Protein AF-A0A0C5VCZ0-F1 (afdb_monomer_lite)

Radius of gyration: 13.92 Å; chains: 1; bounding box: 28×32×28 Å

Structure (mmCIF, N/CA/C/O backbone):
data_AF-A0A0C5VCZ0-F1
#
_entry.id   AF-A0A0C5VCZ0-F1
#
loop_
_atom_site.group_PDB
_atom_site.id
_atom_site.type_symbol
_atom_site.label_atom_id
_atom_site.label_alt_id
_atom_site.label_comp_id
_atom_site.label_asym_id
_atom_site.label_entity_id
_atom_site.label_seq_id
_atom_site.pdbx_PDB_ins_code
_atom_site.Cartn_x
_atom_site.Cartn_y
_atom_site.Cartn_z
_atom_site.occupancy
_atom_site.B_iso_or_equiv
_atom_site.auth_seq_id
_atom_site.auth_comp_id
_atom_site.auth_asym_id
_atom_site.auth_atom_id
_atom_site.pdbx_PDB_model_num
ATOM 1 N N . MET A 1 1 ? 14.883 -21.382 -3.582 1.00 37.50 1 MET A N 1
ATOM 2 C CA . MET A 1 1 ? 15.897 -20.346 -3.857 1.00 37.50 1 MET A CA 1
ATOM 3 C C . MET A 1 1 ? 15.128 -19.072 -4.156 1.00 37.50 1 MET A C 1
ATOM 5 O O . MET A 1 1 ? 14.486 -19.015 -5.196 1.00 37.50 1 MET A O 1
ATOM 9 N N . ILE A 1 2 ? 15.053 -18.142 -3.205 1.00 46.72 2 ILE A N 1
ATOM 10 C CA . ILE A 1 2 ? 14.412 -16.842 -3.432 1.00 46.72 2 ILE A CA 1
ATOM 11 C C . ILE A 1 2 ? 15.503 -15.957 -4.028 1.00 46.72 2 ILE A C 1
ATOM 13 O O . ILE A 1 2 ? 16.529 -15.742 -3.391 1.00 46.72 2 ILE A O 1
ATOM 17 N N . ILE A 1 3 ? 15.336 -15.557 -5.285 1.00 52.19 3 ILE A N 1
ATOM 18 C CA . ILE A 1 3 ? 16.233 -14.601 -5.930 1.00 52.19 3 ILE A CA 1
ATOM 19 C C . ILE A 1 3 ? 15.767 -13.230 -5.453 1.00 52.19 3 ILE A C 1
ATOM 21 O O . ILE A 1 3 ? 14.708 -12.764 -5.872 1.00 52.19 3 ILE A O 1
ATOM 25 N N . GLU A 1 4 ? 16.514 -12.605 -4.547 1.00 55.41 4 GLU A N 1
ATOM 26 C CA . GLU A 1 4 ? 16.311 -11.188 -4.257 1.00 55.41 4 GLU A CA 1
ATOM 27 C C . GLU A 1 4 ? 16.725 -10.392 -5.495 1.00 55.41 4 GLU A C 1
ATOM 29 O O . GLU A 1 4 ? 17.904 -10.287 -5.835 1.00 55.41 4 GLU A O 1
ATOM 34 N N . GLN A 1 5 ? 15.738 -9.880 -6.227 1.00 66.00 5 GLN A N 1
ATOM 35 C CA . GLN A 1 5 ? 15.992 -8.987 -7.345 1.00 66.00 5 GLN A CA 1
ATOM 36 C C . GLN A 1 5 ? 16.200 -7.577 -6.799 1.00 66.00 5 GLN A C 1
ATOM 38 O O . GLN A 1 5 ? 15.249 -6.915 -6.385 1.00 66.00 5 GLN A O 1
ATOM 43 N N . LEU A 1 6 ? 17.453 -7.122 -6.794 1.00 54.78 6 LEU A N 1
ATOM 44 C CA . LEU A 1 6 ? 17.798 -5.754 -6.418 1.00 54.78 6 LEU A CA 1
ATOM 45 C C . LEU A 1 6 ? 17.096 -4.778 -7.371 1.00 54.78 6 LEU A C 1
ATOM 47 O O . LEU A 1 6 ? 17.373 -4.751 -8.571 1.00 54.78 6 LEU A O 1
ATOM 51 N N . ALA A 1 7 ? 16.170 -3.984 -6.834 1.00 60.81 7 ALA A N 1
ATOM 52 C CA . ALA A 1 7 ? 15.534 -2.899 -7.564 1.00 60.81 7 ALA A CA 1
ATOM 53 C C . ALA A 1 7 ? 16.558 -1.770 -7.759 1.00 60.81 7 ALA A C 1
ATOM 55 O O . ALA A 1 7 ? 16.733 -0.914 -6.893 1.00 60.81 7 ALA A O 1
ATOM 56 N N . ILE A 1 8 ? 17.268 -1.785 -8.886 1.00 75.50 8 ILE A N 1
ATOM 57 C CA . ILE A 1 8 ? 18.147 -0.684 -9.285 1.00 75.50 8 ILE A CA 1
ATOM 58 C C . ILE A 1 8 ? 17.261 0.389 -9.916 1.00 75.50 8 ILE A C 1
ATOM 60 O O . ILE A 1 8 ? 16.621 0.151 -10.940 1.00 75.50 8 ILE A O 1
ATOM 64 N N . LYS A 1 9 ? 17.186 1.559 -9.277 1.00 64.56 9 LYS A N 1
ATOM 65 C CA . LYS A 1 9 ? 16.451 2.709 -9.808 1.00 64.56 9 LYS A CA 1
ATOM 66 C C . LYS A 1 9 ? 17.183 3.234 -11.045 1.00 64.56 9 LYS A C 1
ATOM 68 O O . LYS A 1 9 ? 18.299 3.729 -10.927 1.00 64.56 9 LYS A O 1
ATOM 73 N N . ASP A 1 10 ? 16.550 3.128 -12.207 1.00 74.12 10 ASP A N 1
ATOM 74 C CA . ASP A 1 10 ? 17.015 3.763 -13.440 1.00 74.12 10 ASP A CA 1
ATOM 75 C C . ASP A 1 10 ? 16.475 5.202 -13.494 1.00 74.12 10 ASP A C 1
ATOM 77 O O . ASP A 1 10 ? 15.272 5.424 -13.652 1.00 74.12 10 ASP A O 1
ATOM 81 N N . GLU A 1 11 ? 17.362 6.176 -13.277 1.00 77.81 11 GLU A N 1
ATOM 82 C CA . GLU A 1 11 ? 17.049 7.612 -13.334 1.00 77.81 11 GLU A CA 1
ATOM 83 C C . GLU A 1 11 ? 16.874 8.111 -14.781 1.00 77.81 11 GLU A C 1
ATOM 85 O O . GLU A 1 11 ? 16.163 9.091 -15.003 1.00 77.81 11 GLU A O 1
ATOM 90 N N . GLU A 1 12 ? 17.487 7.448 -15.768 1.00 77.75 12 GLU A N 1
ATOM 91 C CA . GLU A 1 12 ? 17.499 7.900 -17.166 1.00 77.75 12 GLU A CA 1
ATOM 92 C C . GLU A 1 12 ? 16.332 7.325 -17.981 1.00 77.75 12 GLU A C 1
ATOM 94 O O . GLU A 1 12 ? 15.850 7.971 -18.915 1.00 77.75 12 GLU A O 1
ATOM 99 N N . SER A 1 13 ? 15.812 6.161 -17.582 1.00 68.62 13 SER A N 1
ATOM 100 C CA . SER A 1 13 ? 14.700 5.473 -18.258 1.00 68.62 13 SER A CA 1
ATOM 101 C C . SER A 1 13 ? 13.442 5.396 -17.388 1.00 68.62 13 SER A C 1
ATOM 103 O O . SER A 1 13 ? 12.850 4.332 -17.185 1.00 68.62 13 SER A O 1
ATOM 105 N N . ALA A 1 14 ? 12.984 6.536 -16.867 1.00 70.94 14 ALA A N 1
ATOM 106 C CA . ALA A 1 14 ? 11.691 6.595 -16.193 1.00 70.94 14 ALA A CA 1
ATOM 107 C C . ALA A 1 14 ? 10.551 6.333 -17.197 1.00 70.94 14 ALA A C 1
ATOM 109 O O . ALA A 1 14 ? 10.207 7.179 -18.024 1.00 70.94 14 ALA A O 1
ATOM 110 N N . HIS A 1 15 ? 9.927 5.156 -17.114 1.00 75.06 15 HIS A N 1
ATOM 111 C CA . HIS A 1 15 ? 8.775 4.817 -17.944 1.00 75.06 15 HIS A CA 1
ATOM 112 C C . HIS A 1 15 ? 7.453 5.233 -17.286 1.00 75.06 15 HIS A C 1
ATOM 114 O O . HIS A 1 15 ? 7.289 5.125 -16.066 1.00 75.06 15 HIS A O 1
ATOM 120 N N . PRO A 1 16 ? 6.459 5.675 -18.077 1.00 78.88 16 PRO A N 1
ATOM 121 C CA . PRO A 1 16 ? 5.145 5.978 -17.541 1.00 78.88 16 PRO A CA 1
ATOM 122 C C . PRO A 1 16 ? 4.503 4.715 -16.963 1.00 78.88 16 PRO A C 1
ATOM 124 O O . PRO A 1 16 ? 4.450 3.670 -17.609 1.00 78.88 16 PRO A O 1
ATOM 127 N N . ILE A 1 17 ? 3.919 4.843 -15.771 1.00 79.00 17 ILE A N 1
ATOM 128 C CA . ILE A 1 17 ? 3.060 3.799 -15.209 1.00 79.00 17 ILE A CA 1
ATOM 129 C C . ILE A 1 17 ? 1.899 3.560 -16.177 1.00 79.00 17 ILE A C 1
ATOM 131 O O . ILE A 1 17 ? 1.209 4.517 -16.568 1.00 79.00 17 ILE A O 1
ATOM 135 N N . ALA A 1 18 ? 1.669 2.292 -16.524 1.00 85.38 18 ALA A N 1
ATOM 136 C CA . ALA A 1 18 ? 0.562 1.870 -17.371 1.00 85.38 18 ALA A CA 1
ATOM 137 C C . ALA A 1 18 ? -0.770 2.419 -16.831 1.00 85.38 18 ALA A C 1
ATOM 139 O O . ALA A 1 18 ? -1.055 2.346 -15.633 1.00 85.38 18 ALA A O 1
ATOM 140 N N . SER A 1 19 ? -1.587 3.017 -17.702 1.00 87.81 19 SER A N 1
ATOM 141 C CA . SER A 1 19 ? -2.774 3.784 -17.289 1.00 87.81 19 SER A CA 1
ATOM 142 C C . SER A 1 19 ? -3.777 2.971 -16.466 1.00 87.81 19 SER A C 1
ATOM 144 O O . SER A 1 19 ? -4.422 3.522 -15.577 1.00 87.81 19 SER A O 1
ATOM 146 N N . ASN A 1 20 ? -3.867 1.665 -16.716 1.00 88.12 20 ASN A N 1
ATOM 147 C CA . ASN A 1 20 ? -4.700 0.728 -15.963 1.00 88.12 20 ASN A CA 1
ATOM 148 C C . ASN A 1 20 ? -4.208 0.488 -14.521 1.00 88.12 20 ASN A C 1
ATOM 150 O O . ASN A 1 20 ? -5.019 0.162 -13.662 1.00 88.12 20 ASN A O 1
ATOM 154 N N . TRP A 1 21 ? -2.917 0.674 -14.229 1.00 89.38 21 TRP A N 1
ATOM 155 C CA . TRP A 1 21 ? -2.348 0.482 -12.885 1.00 89.38 21 TRP A CA 1
ATOM 156 C C . TRP A 1 21 ? -2.403 1.738 -12.016 1.00 89.38 21 TRP A C 1
ATOM 158 O O . TRP A 1 21 ? -2.455 1.647 -10.791 1.00 89.38 21 TRP A O 1
ATOM 168 N N . ARG A 1 22 ? -2.440 2.925 -12.628 1.00 91.25 22 ARG A N 1
ATOM 169 C CA . ARG A 1 22 ? -2.520 4.212 -11.913 1.00 91.25 22 ARG A CA 1
ATOM 170 C C . ARG A 1 22 ? -3.638 4.278 -10.858 1.00 91.25 22 ARG A C 1
ATOM 172 O O . ARG A 1 22 ? -3.340 4.711 -9.744 1.00 91.25 22 ARG A O 1
ATOM 179 N N . PRO A 1 23 ? -4.900 3.882 -11.141 1.00 93.44 23 PRO A N 1
ATOM 180 C CA . PRO A 1 23 ? -5.947 3.909 -10.121 1.00 93.44 23 PRO A CA 1
ATOM 181 C C . PRO A 1 23 ? -5.671 2.929 -8.975 1.00 93.44 23 PRO A C 1
ATOM 183 O O . PRO A 1 23 ? -5.865 3.302 -7.822 1.00 93.44 23 PRO A O 1
ATOM 186 N N .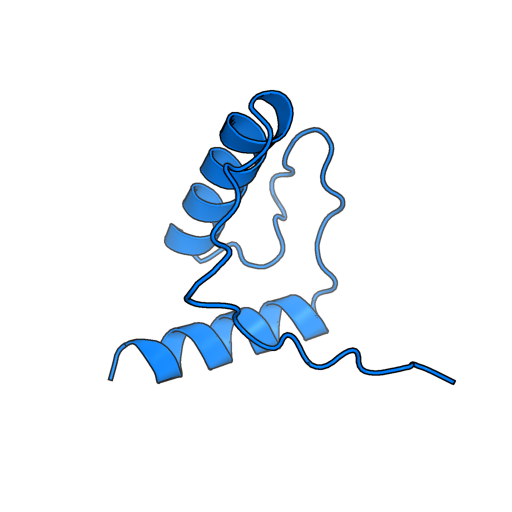 ILE A 1 24 ? -5.140 1.740 -9.274 1.00 93.94 24 ILE A N 1
ATOM 187 C CA . ILE A 1 24 ? -4.804 0.715 -8.275 1.00 93.94 24 ILE A CA 1
ATOM 188 C C . ILE A 1 24 ? -3.721 1.240 -7.325 1.00 93.94 24 ILE A C 1
ATOM 190 O O . ILE A 1 24 ? -3.917 1.258 -6.111 1.00 93.94 24 ILE A O 1
ATOM 194 N N . PHE A 1 25 ? -2.614 1.767 -7.858 1.00 91.94 25 PHE A N 1
ATOM 195 C CA . PHE A 1 25 ? -1.552 2.340 -7.025 1.00 91.94 25 PHE A CA 1
ATOM 196 C C . PHE A 1 25 ? -2.032 3.521 -6.191 1.00 91.94 25 PHE A C 1
ATOM 198 O O . PHE A 1 25 ? -1.657 3.648 -5.026 1.00 91.94 25 PHE A O 1
ATOM 205 N N . ARG A 1 26 ? -2.901 4.370 -6.751 1.00 93.81 26 ARG A N 1
ATOM 206 C CA . ARG A 1 26 ? -3.497 5.472 -5.993 1.00 93.81 26 ARG A CA 1
ATOM 207 C C . ARG A 1 26 ? -4.275 4.962 -4.779 1.00 93.81 26 ARG A C 1
ATOM 209 O O . ARG A 1 26 ? -4.234 5.610 -3.736 1.00 93.81 26 ARG A O 1
ATOM 216 N N . GLU A 1 27 ? -5.006 3.859 -4.901 1.00 95.12 27 GLU A N 1
ATOM 217 C CA . GLU A 1 27 ? -5.721 3.267 -3.767 1.00 95.12 27 GLU A CA 1
ATOM 218 C C . GLU A 1 27 ? -4.770 2.652 -2.746 1.00 95.12 27 GLU A C 1
ATOM 220 O O . GLU A 1 27 ? -4.876 2.991 -1.568 1.00 95.12 27 GLU A O 1
ATOM 225 N N . VAL A 1 28 ? -3.792 1.857 -3.186 1.00 93.94 28 VAL A N 1
ATOM 226 C CA . VAL A 1 28 ? -2.759 1.275 -2.310 1.00 93.94 28 VAL A CA 1
ATOM 227 C C . VAL A 1 28 ? -2.072 2.357 -1.472 1.00 93.94 28 VAL A C 1
ATOM 229 O O . VAL A 1 28 ? -2.037 2.268 -0.244 1.00 93.94 28 VAL A O 1
ATOM 232 N N . VAL A 1 29 ? -1.617 3.442 -2.109 1.00 93.00 29 VAL A N 1
ATOM 233 C CA . VAL A 1 29 ? -0.947 4.555 -1.417 1.00 93.00 29 VAL A CA 1
ATOM 234 C C . VAL A 1 29 ? -1.869 5.226 -0.392 1.00 93.00 29 VAL A C 1
ATOM 236 O O . VAL A 1 29 ? -1.410 5.602 0.685 1.00 93.00 29 VAL A O 1
ATOM 239 N N . LYS A 1 30 ? -3.179 5.343 -0.659 1.00 94.75 30 LYS A N 1
ATOM 240 C CA . LYS A 1 30 ? -4.135 5.884 0.327 1.00 94.75 30 LYS A CA 1
ATOM 241 C C . LYS A 1 30 ? -4.260 5.002 1.570 1.00 94.75 30 LYS A C 1
ATOM 243 O O . LYS A 1 30 ? -4.481 5.545 2.651 1.00 94.75 30 LYS A O 1
ATOM 248 N N . PHE A 1 31 ? -4.180 3.679 1.432 1.00 94.00 31 PHE A N 1
ATOM 249 C CA . PHE A 1 31 ? -4.205 2.764 2.578 1.00 94.00 31 PHE A CA 1
ATOM 250 C C . PHE A 1 31 ? -2.905 2.845 3.375 1.00 94.00 31 PHE A C 1
ATOM 252 O O . PHE A 1 31 ? -2.955 2.997 4.597 1.00 94.00 31 PHE A O 1
ATOM 259 N N . PHE A 1 32 ? -1.761 2.886 2.692 1.00 92.06 32 PHE A N 1
ATOM 260 C CA . PHE A 1 32 ? -0.455 3.050 3.338 1.00 92.06 32 PHE A CA 1
ATOM 261 C C . PHE A 1 32 ? -0.364 4.372 4.105 1.00 92.06 32 PHE A C 1
ATOM 263 O O . PHE A 1 32 ? 0.038 4.382 5.265 1.00 92.06 32 PHE A O 1
ATOM 270 N N . ALA A 1 33 ? -0.851 5.473 3.526 1.00 91.06 33 ALA A N 1
ATOM 271 C CA . ALA A 1 33 ? -0.927 6.771 4.203 1.00 91.06 33 ALA A CA 1
ATOM 272 C C . ALA A 1 33 ? -1.816 6.758 5.465 1.00 91.06 33 ALA A C 1
ATOM 274 O O . ALA A 1 33 ? -1.664 7.607 6.338 1.00 91.06 33 ALA A O 1
ATOM 275 N N . LYS A 1 34 ? -2.742 5.798 5.578 1.00 92.06 34 LYS A N 1
ATOM 276 C CA . LYS A 1 34 ? -3.583 5.577 6.768 1.00 92.06 34 LYS A CA 1
ATOM 277 C C . LYS A 1 34 ? -3.000 4.532 7.729 1.00 92.06 34 LYS A C 1
ATOM 279 O O . LYS A 1 34 ? -3.639 4.218 8.730 1.00 92.06 34 LYS A O 1
ATOM 284 N N . GLY A 1 35 ? -1.820 3.990 7.429 1.00 91.38 35 GLY A N 1
ATOM 285 C CA . GLY A 1 35 ? -1.141 2.965 8.220 1.00 91.38 35 GLY A CA 1
ATOM 286 C C . GLY A 1 35 ? -1.617 1.530 7.977 1.00 91.38 35 GLY A C 1
ATOM 287 O O . GLY A 1 35 ? -1.200 0.635 8.711 1.00 91.38 35 GLY A O 1
ATOM 288 N N . ASP A 1 36 ? -2.470 1.291 6.975 1.00 93.56 36 ASP A N 1
ATOM 289 C CA . ASP A 1 36 ? -2.928 -0.050 6.584 1.00 93.56 36 ASP A CA 1
ATOM 290 C C . ASP A 1 36 ? -1.965 -0.659 5.556 1.00 93.56 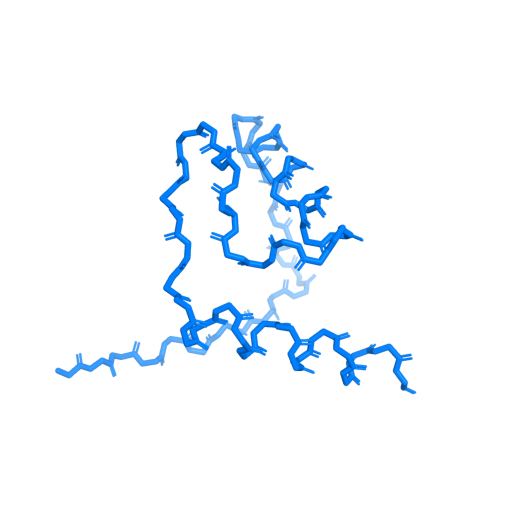36 ASP A C 1
ATOM 292 O O . ASP A 1 36 ? -2.250 -0.734 4.361 1.00 93.56 36 ASP A O 1
ATOM 296 N N . PHE A 1 37 ? -0.786 -1.061 6.032 1.00 93.00 37 PHE A N 1
ATOM 297 C CA . PHE A 1 37 ? 0.261 -1.672 5.203 1.00 93.00 37 PHE A CA 1
ATOM 298 C C . PHE A 1 37 ? -0.058 -3.111 4.776 1.00 93.00 37 PHE A C 1
ATOM 300 O O . PHE A 1 37 ? 0.545 -3.614 3.832 1.00 93.00 37 PHE A O 1
ATOM 307 N N . ALA A 1 38 ? -1.023 -3.754 5.438 1.00 94.94 38 ALA A N 1
ATOM 308 C CA . ALA A 1 38 ? -1.505 -5.086 5.086 1.00 94.94 38 ALA A CA 1
ATOM 309 C C . ALA A 1 38 ? -2.519 -5.066 3.926 1.00 94.94 38 ALA A C 1
ATOM 311 O O . ALA A 1 38 ? -2.858 -6.120 3.391 1.00 94.94 38 ALA A O 1
ATOM 312 N N . LEU A 1 39 ? -3.029 -3.880 3.552 1.00 93.75 39 LEU A N 1
ATOM 313 C CA . LEU A 1 39 ? -4.187 -3.725 2.662 1.00 93.75 39 LEU A CA 1
ATOM 314 C C . LEU A 1 39 ? -5.388 -4.553 3.147 1.00 93.75 39 LEU A C 1
ATOM 316 O O . LEU A 1 39 ? -6.116 -5.154 2.357 1.00 93.75 39 LEU A O 1
ATOM 320 N N . SER A 1 40 ? -5.596 -4.575 4.465 1.00 90.06 40 SER A N 1
ATOM 321 C CA . SER A 1 40 ? -6.584 -5.426 5.144 1.00 90.06 40 SER A CA 1
ATOM 322 C C . SER A 1 40 ? -8.027 -5.152 4.709 1.00 90.06 40 SER A C 1
ATOM 324 O O . SER A 1 40 ? -8.878 -6.038 4.758 1.00 90.06 40 SER A O 1
ATOM 326 N N . LYS A 1 41 ? -8.305 -3.931 4.240 1.00 86.31 41 LYS A N 1
ATOM 327 C CA . LYS A 1 41 ? -9.615 -3.529 3.704 1.00 86.31 41 LYS A CA 1
ATOM 328 C C . LYS A 1 41 ? -9.843 -3.943 2.245 1.00 86.31 41 LYS A C 1
ATOM 330 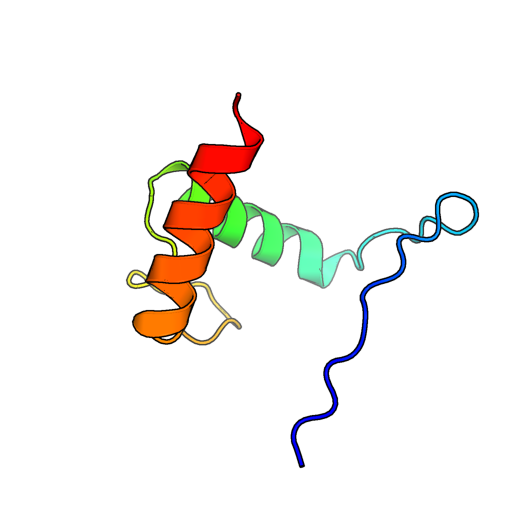O O . LYS A 1 41 ? -10.961 -3.793 1.756 1.00 86.31 41 LYS A O 1
ATOM 335 N N . GLY A 1 42 ? -8.814 -4.478 1.588 1.00 86.94 42 GLY A N 1
ATOM 336 C CA . GLY A 1 42 ? -8.833 -4.932 0.202 1.00 86.94 42 GLY A CA 1
ATOM 337 C C . GLY A 1 42 ? -8.697 -3.791 -0.809 1.00 86.94 42 GLY A C 1
ATOM 338 O O . GLY A 1 42 ? -9.332 -2.743 -0.690 1.00 86.94 42 GLY A O 1
ATOM 339 N N . VAL A 1 43 ? -7.882 -4.018 -1.839 1.00 93.00 43 VAL A N 1
ATOM 340 C CA . VAL A 1 43 ? -7.820 -3.196 -3.055 1.00 93.00 43 VAL A CA 1
ATOM 341 C C . VAL A 1 43 ? -8.127 -4.116 -4.232 1.00 93.00 43 VAL A C 1
ATOM 343 O O . VAL A 1 43 ? -7.583 -5.215 -4.321 1.00 93.00 43 VAL A O 1
ATOM 346 N N . SER A 1 44 ? -9.018 -3.699 -5.132 1.00 91.31 44 SER A N 1
A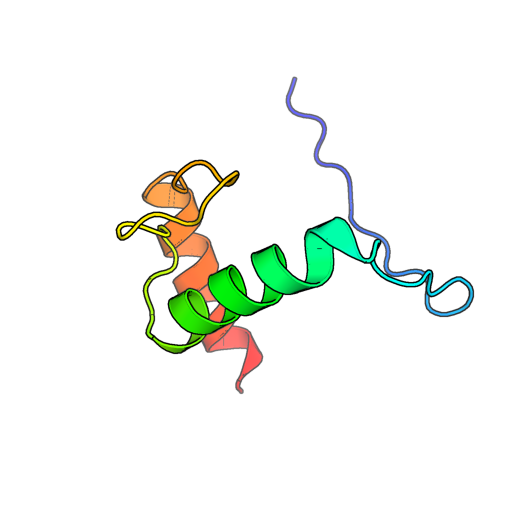TOM 347 C CA . SER A 1 44 ? -9.407 -4.540 -6.269 1.00 91.31 44 SER A CA 1
ATOM 348 C C . SER A 1 44 ? -8.192 -4.885 -7.135 1.00 91.31 44 SER A C 1
ATOM 350 O O . SER A 1 44 ? -7.432 -4.002 -7.533 1.00 91.31 44 SER A O 1
ATOM 352 N N . GLY A 1 45 ? -8.005 -6.175 -7.420 1.00 87.75 45 GLY A N 1
ATOM 353 C CA . GLY A 1 45 ? -6.866 -6.666 -8.200 1.00 87.75 45 GLY A CA 1
ATOM 354 C C . GLY A 1 45 ? -5.542 -6.741 -7.432 1.00 87.75 45 GLY A C 1
ATOM 355 O O . GLY A 1 45 ? -4.514 -6.993 -8.055 1.00 87.75 45 GLY A O 1
ATOM 356 N N . VAL A 1 46 ? -5.550 -6.553 -6.107 1.00 90.81 46 VAL A N 1
ATOM 357 C CA . VAL A 1 46 ? -4.361 -6.670 -5.252 1.00 90.81 46 VAL A CA 1
ATOM 358 C C . VAL A 1 46 ? -4.658 -7.619 -4.096 1.00 90.81 46 VAL A C 1
ATOM 360 O O . VAL A 1 46 ? -5.622 -7.434 -3.353 1.00 90.81 46 VAL A O 1
ATOM 363 N N . ALA A 1 47 ? -3.829 -8.649 -3.946 1.00 93.00 47 ALA A N 1
ATOM 364 C CA . ALA A 1 47 ? -3.913 -9.542 -2.800 1.00 93.00 47 ALA A CA 1
ATOM 365 C C . ALA A 1 47 ? -3.458 -8.811 -1.521 1.00 93.00 47 ALA A C 1
ATOM 367 O O . ALA A 1 47 ? -2.544 -7.985 -1.593 1.00 93.00 47 ALA A O 1
ATOM 368 N N . PRO A 1 48 ? -4.056 -9.111 -0.355 1.00 91.12 48 PRO A N 1
ATOM 369 C CA . PRO A 1 48 ? -3.549 -8.631 0.924 1.00 91.12 48 PRO A CA 1
ATOM 370 C C . PRO A 1 48 ? -2.080 -9.004 1.123 1.00 91.12 48 PRO A C 1
ATOM 372 O O . PRO A 1 48 ? -1.617 -10.043 0.644 1.00 91.12 48 PRO A O 1
ATOM 375 N N . VAL A 1 49 ? -1.360 -8.150 1.841 1.00 91.69 49 VAL A N 1
ATOM 376 C CA . VAL A 1 49 ? 0.051 -8.370 2.157 1.00 91.69 49 VAL A CA 1
ATOM 377 C C . VAL A 1 49 ? 0.151 -9.220 3.419 1.00 91.69 49 VAL A C 1
ATOM 379 O O . VAL A 1 49 ? -0.623 -9.039 4.360 1.00 91.69 49 VAL A O 1
ATOM 382 N N . ASP A 1 50 ? 1.110 -10.141 3.428 1.00 93.38 50 ASP A N 1
ATOM 383 C CA . ASP A 1 50 ? 1.416 -10.958 4.597 1.00 93.38 50 ASP A CA 1
ATOM 384 C C . ASP A 1 50 ? 1.730 -10.078 5.831 1.00 93.38 50 ASP A C 1
ATOM 386 O O . ASP A 1 50 ? 2.397 -9.046 5.680 1.00 93.38 50 ASP A O 1
ATOM 390 N N . PRO A 1 51 ? 1.262 -10.439 7.043 1.00 91.69 51 PRO A N 1
ATOM 391 C CA . PRO A 1 51 ? 1.475 -9.637 8.247 1.00 91.69 51 PRO A CA 1
ATOM 392 C C . PRO A 1 51 ? 2.942 -9.304 8.541 1.00 91.69 51 PRO A C 1
ATOM 394 O O . PRO A 1 51 ? 3.225 -8.176 8.957 1.00 91.69 51 PRO A O 1
ATOM 397 N N . ASP A 1 52 ? 3.871 -10.230 8.286 1.00 91.94 52 ASP A N 1
ATOM 398 C CA . ASP A 1 52 ? 5.294 -10.015 8.567 1.00 91.94 52 ASP A CA 1
ATOM 399 C C . ASP A 1 52 ? 5.870 -8.955 7.616 1.00 91.94 52 ASP A C 1
ATOM 401 O O . ASP A 1 52 ? 6.576 -8.032 8.036 1.00 91.94 52 ASP A O 1
ATOM 405 N N . ILE A 1 53 ? 5.481 -9.009 6.338 1.00 90.50 53 ILE A N 1
ATOM 406 C CA . ILE A 1 53 ? 5.858 -8.007 5.327 1.00 90.50 53 ILE A CA 1
ATOM 407 C C . ILE A 1 53 ? 5.198 -6.655 5.630 1.00 90.50 53 ILE A C 1
ATOM 409 O O . ILE A 1 53 ? 5.823 -5.601 5.488 1.00 90.50 53 ILE A O 1
ATOM 413 N N . ALA A 1 54 ? 3.942 -6.651 6.079 1.00 92.00 54 ALA A N 1
ATOM 414 C CA . ALA A 1 54 ? 3.249 -5.425 6.461 1.00 92.00 54 ALA A CA 1
ATOM 415 C C . ALA A 1 54 ? 3.946 -4.715 7.638 1.00 92.00 54 ALA A C 1
ATOM 417 O O . ALA A 1 54 ? 4.024 -3.481 7.644 1.00 92.00 54 ALA A O 1
ATOM 418 N N . SER A 1 55 ? 4.490 -5.475 8.597 1.00 91.44 55 SER A N 1
ATOM 419 C CA . SER A 1 55 ? 5.284 -4.922 9.702 1.00 91.44 55 SER A CA 1
ATOM 420 C C . SER A 1 55 ? 6.590 -4.300 9.200 1.00 91.44 55 SER A C 1
ATOM 422 O O . SER A 1 55 ? 6.886 -3.152 9.534 1.00 91.44 55 SER A O 1
ATOM 424 N N . GLN A 1 56 ? 7.310 -4.980 8.301 1.00 88.75 56 GLN A N 1
ATOM 425 C CA . GLN A 1 56 ? 8.532 -4.436 7.687 1.00 88.75 56 GLN A CA 1
ATOM 426 C C . GLN A 1 56 ? 8.273 -3.143 6.896 1.00 88.75 56 GLN A C 1
ATOM 428 O O . GLN A 1 56 ? 9.046 -2.186 6.995 1.00 88.75 56 GLN A O 1
ATOM 433 N N . ASN A 1 57 ? 7.171 -3.077 6.141 1.00 86.50 57 ASN A N 1
ATOM 434 C CA . ASN A 1 57 ? 6.772 -1.873 5.402 1.00 86.50 57 ASN A CA 1
ATOM 435 C C . ASN A 1 57 ? 6.480 -0.696 6.344 1.00 86.50 57 ASN A C 1
ATOM 437 O O . ASN A 1 57 ? 6.846 0.445 6.050 1.00 86.50 57 ASN A O 1
ATOM 441 N N . ARG A 1 58 ? 5.844 -0.972 7.491 1.00 88.69 58 ARG A N 1
ATOM 442 C CA . ARG A 1 58 ? 5.579 0.030 8.529 1.00 88.69 58 ARG A CA 1
ATOM 443 C C . ARG A 1 58 ? 6.877 0.573 9.122 1.00 88.69 58 ARG A C 1
ATOM 445 O O . ARG A 1 58 ? 7.028 1.786 9.231 1.00 88.69 58 ARG A O 1
ATOM 452 N N . GLU A 1 59 ? 7.795 -0.310 9.499 1.00 85.94 59 GLU A N 1
ATOM 453 C CA . GLU A 1 59 ? 9.088 0.054 10.090 1.00 85.94 59 GLU A CA 1
ATOM 454 C C . GLU A 1 59 ? 9.962 0.836 9.100 1.00 85.94 59 GLU A C 1
ATOM 456 O O . GLU A 1 59 ? 10.480 1.902 9.436 1.00 85.94 59 GLU A O 1
ATOM 461 N N . SER A 1 60 ? 10.041 0.379 7.847 1.00 75.56 60 SER A N 1
ATOM 462 C CA . SER A 1 60 ? 10.806 1.055 6.788 1.00 75.56 60 SER A 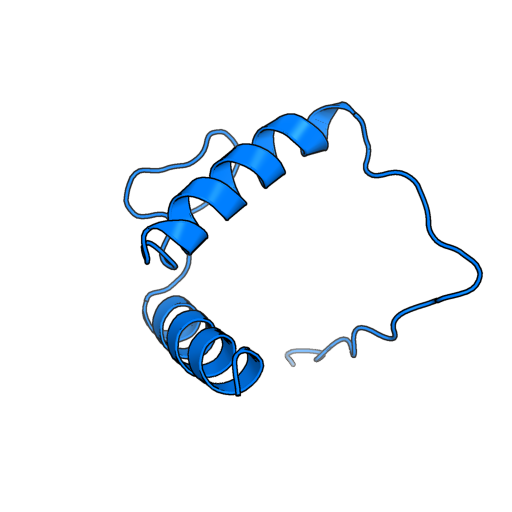CA 1
ATOM 463 C C . SER A 1 60 ? 10.252 2.444 6.460 1.00 75.56 60 SER A C 1
ATOM 465 O O . SER A 1 60 ? 11.015 3.389 6.261 1.00 75.56 60 SER A O 1
ATOM 467 N N . GLY A 1 61 ? 8.924 2.606 6.449 1.00 67.62 61 GLY A N 1
ATOM 468 C CA . GLY A 1 61 ? 8.285 3.905 6.223 1.00 67.62 61 GLY A CA 1
ATOM 469 C C . GLY A 1 61 ? 8.525 4.925 7.345 1.00 67.62 61 GLY A C 1
ATOM 470 O O . GLY A 1 61 ? 8.523 6.129 7.086 1.00 67.62 61 GLY A O 1
ATOM 471 N N . ILE A 1 62 ? 8.755 4.468 8.581 1.00 60.88 62 ILE A N 1
ATOM 472 C CA . ILE A 1 62 ? 9.109 5.339 9.715 1.00 60.88 62 ILE A CA 1
ATOM 473 C C . ILE A 1 62 ? 10.541 5.867 9.556 1.00 60.88 62 ILE A C 1
ATOM 475 O O . ILE A 1 62 ? 10.774 7.053 9.774 1.00 60.88 62 ILE A O 1
ATOM 479 N N . MET A 1 63 ? 11.475 5.022 9.111 1.00 52.97 63 MET A N 1
ATOM 480 C CA . MET A 1 63 ? 12.883 5.402 8.930 1.00 52.97 63 MET A CA 1
ATOM 481 C C . MET A 1 63 ? 13.122 6.350 7.744 1.00 52.97 63 MET A C 1
ATOM 483 O O . MET A 1 63 ? 14.096 7.089 7.753 1.00 52.97 63 MET A O 1
ATOM 487 N N . ALA A 1 64 ? 12.245 6.357 6.733 1.00 54.94 64 ALA A N 1
ATOM 488 C CA . ALA A 1 64 ? 12.378 7.215 5.548 1.00 54.94 64 ALA A CA 1
ATOM 489 C C . ALA A 1 64 ? 11.887 8.669 5.741 1.00 54.94 64 ALA A C 1
ATOM 491 O O . ALA A 1 64 ? 12.041 9.485 4.835 1.00 54.94 64 ALA A O 1
ATOM 492 N N . ASN A 1 65 ? 11.265 8.994 6.883 1.00 55.22 65 ASN A N 1
ATOM 493 C CA . ASN A 1 65 ? 10.736 10.331 7.202 1.00 55.22 65 ASN A CA 1
ATOM 494 C C . ASN A 1 65 ? 11.576 11.075 8.271 1.00 55.22 65 ASN A C 1
ATOM 496 O O . ASN A 1 65 ? 11.078 12.000 8.923 1.00 55.22 65 ASN A O 1
ATOM 500 N N . HIS A 1 66 ? 12.830 10.663 8.475 1.00 42.34 66 HIS A N 1
ATOM 501 C CA . HIS A 1 66 ? 13.849 11.325 9.300 1.00 42.34 66 HIS A CA 1
ATOM 502 C C . HIS A 1 66 ? 15.121 11.532 8.481 1.00 42.34 66 HIS A C 1
ATOM 504 O O . HIS A 1 66 ? 15.794 12.555 8.732 1.00 42.34 66 HIS A O 1
#

pLDDT: mean 81.15, std 15.29, range [37.5, 95.12]

Secondary structure (DSSP, 8-state):
----------SS--PPPPTTTHHHHHHHHHHHTTT-TT-TT-BTTBPPPPHHHHHHHHHHHHHTT-

Sequence (66 aa):
MIIEQLAIKDEESAHPIASNWRPIFREVVKFFAKGDFALSKGVSGVAPVDPDIASQNRESGIMANH

Foldseek 3Di:
DDPPDPPDDDPPDDDDDDPVCVVQVVVQVVCVVVLNLQCVVDGPPDDGDDPVVSVVSSVVVVVVVD

Organism: NCBI:txid14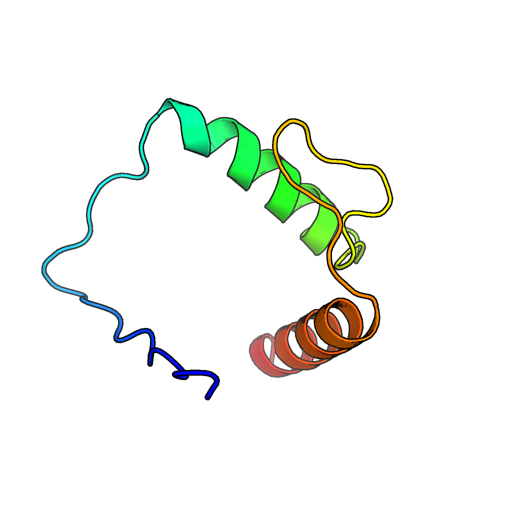45510